Protein AF-A0A349B4F1-F1 (afdb_monomer)

Solvent-accessible surface area (backbone atoms only — not comparable to full-atom values): 3422 Å² total; per-residue (Å²): 119,74,61,60,60,53,50,53,51,53,52,40,53,52,40,51,53,50,26,52,54,36,44,57,51,23,62,69,37,5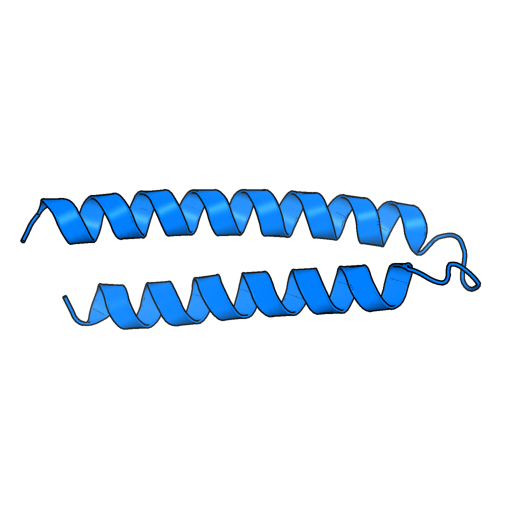8,80,44,89,83,45,87,57,33,67,58,33,50,53,50,25,53,50,34,52,50,48,44,59,50,50,55,58,52,59,76,73,111

Radius of gyration: 14.56 Å; Cα contacts (8 Å, |Δi|>4): 35; chains: 1; bounding box: 30×14×42 Å

Nearest PDB structures (foldseek):
  7zcg-assembly1_B  TM=9.001E-01  e=7.822E+00  Homo sapiens

pLDDT: mean 93.78, std 7.14, range [55.53, 98.44]

Foldseek 3Di:
DVVVLVVLVVVLVVLVVVLVVLVVVLVVQVVDVPRPCSVVSVVVSVVSVVVSVVSVVVSVVD

Structure (mmCIF, N/CA/C/O backbone):
data_AF-A0A349B4F1-F1
#
_entry.id   AF-A0A349B4F1-F1
#
loop_
_atom_site.group_PDB
_atom_site.id
_atom_site.type_symbol
_atom_site.label_atom_id
_atom_site.label_alt_id
_atom_site.label_comp_id
_atom_site.label_asym_id
_atom_site.label_entity_id
_atom_site.label_seq_id
_atom_site.pdbx_PDB_ins_code
_atom_site.Cartn_x
_atom_site.Cartn_y
_atom_site.Cartn_z
_atom_site.occupancy
_atom_site.B_iso_or_equiv
_atom_site.auth_seq_id
_atom_site.auth_comp_id
_atom_site.auth_asym_id
_atom_site.auth_atom_id
_atom_site.pdbx_PDB_model_num
ATOM 1 N N . MET A 1 1 ? -11.974 7.229 21.656 1.00 55.53 1 MET A N 1
ATOM 2 C CA . MET A 1 1 ? -11.674 5.821 21.307 1.00 55.53 1 MET A CA 1
ATOM 3 C C . MET A 1 1 ? -12.318 5.392 19.986 1.00 55.53 1 MET A C 1
ATOM 5 O O . MET A 1 1 ? -11.637 4.751 19.209 1.00 55.53 1 MET A O 1
ATOM 9 N N . SER A 1 2 ? -13.563 5.783 19.660 1.00 67.44 2 SER A N 1
ATOM 10 C CA . SER A 1 2 ? -14.167 5.472 18.342 1.00 67.44 2 SER A CA 1
ATOM 11 C C . SER A 1 2 ? -13.578 6.256 17.153 1.00 67.44 2 SER A C 1
ATOM 13 O O . SER A 1 2 ? -13.696 5.797 16.020 1.00 67.44 2 SER A O 1
ATOM 15 N N . THR A 1 3 ? -12.978 7.429 17.388 1.00 83.50 3 THR A N 1
ATOM 16 C CA . THR A 1 3 ? -12.441 8.299 16.324 1.00 83.50 3 THR A CA 1
ATOM 17 C C . THR A 1 3 ? -11.174 7.717 15.700 1.00 83.50 3 THR A C 1
ATOM 19 O O . THR A 1 3 ? -11.113 7.580 14.485 1.00 83.50 3 THR A O 1
ATOM 22 N N . ASP A 1 4 ? -10.221 7.277 16.524 1.00 90.75 4 ASP A N 1
ATOM 23 C CA . ASP A 1 4 ? -8.934 6.739 16.073 1.00 90.75 4 ASP A CA 1
ATOM 24 C C . ASP A 1 4 ? -9.126 5.479 15.213 1.00 90.75 4 ASP A C 1
ATOM 26 O O . ASP A 1 4 ? -8.517 5.345 14.158 1.00 90.75 4 ASP A O 1
ATOM 30 N N . ALA A 1 5 ? -10.031 4.573 15.602 1.00 89.94 5 ALA A N 1
ATOM 31 C CA . ALA A 1 5 ? -10.329 3.372 14.818 1.00 89.94 5 ALA A CA 1
ATOM 32 C C . ALA A 1 5 ? -10.909 3.705 13.429 1.00 89.94 5 ALA A C 1
ATOM 34 O O . ALA A 1 5 ? -10.528 3.087 1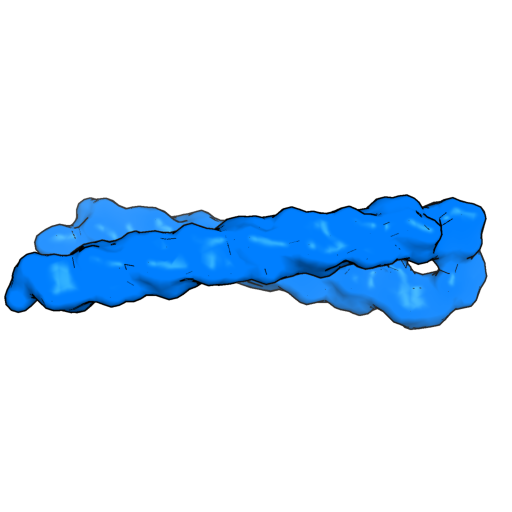2.431 1.00 89.94 5 ALA A O 1
ATOM 35 N N . ALA A 1 6 ? -11.801 4.699 13.355 1.00 91.94 6 ALA A N 1
ATOM 36 C CA . ALA A 1 6 ? -12.377 5.165 12.096 1.00 91.94 6 ALA A CA 1
ATOM 37 C C . ALA A 1 6 ? -11.331 5.874 11.219 1.00 91.94 6 ALA A C 1
ATOM 39 O O . ALA A 1 6 ? -11.259 5.621 10.015 1.00 91.94 6 ALA A O 1
ATOM 40 N N . GLU A 1 7 ? -10.480 6.707 11.818 1.00 94.50 7 GLU A N 1
ATOM 41 C CA . GLU A 1 7 ? -9.399 7.406 11.124 1.00 94.50 7 GLU A CA 1
ATOM 42 C C . GLU A 1 7 ? -8.365 6.422 10.561 1.00 94.50 7 GLU A C 1
ATOM 44 O O . GLU A 1 7 ? -8.031 6.487 9.378 1.00 94.50 7 GLU A O 1
ATOM 49 N N . LEU A 1 8 ? -7.943 5.424 11.345 1.00 94.94 8 LEU A N 1
ATOM 50 C CA . LEU A 1 8 ? -7.040 4.366 10.878 1.00 94.94 8 LEU A CA 1
ATOM 51 C C . LEU A 1 8 ? -7.676 3.512 9.773 1.00 94.94 8 LEU A C 1
ATOM 53 O O . LEU A 1 8 ? -6.978 3.091 8.852 1.00 94.94 8 LEU A O 1
ATOM 57 N N . SER A 1 9 ? -8.992 3.281 9.815 1.00 93.69 9 SER A N 1
ATOM 58 C CA . SER A 1 9 ? -9.703 2.609 8.721 1.00 93.69 9 SER A CA 1
ATOM 59 C C . SER A 1 9 ? -9.696 3.430 7.429 1.00 93.69 9 SER A C 1
ATOM 61 O O . SER A 1 9 ? -9.484 2.871 6.354 1.00 93.69 9 SER A O 1
ATOM 63 N N . SER A 1 10 ? -9.885 4.747 7.526 1.00 96.12 10 SER A N 1
ATOM 64 C CA . SER A 1 10 ? -9.803 5.667 6.384 1.00 96.12 10 SER A CA 1
ATOM 65 C C . SER A 1 10 ? -8.389 5.710 5.786 1.00 96.12 10 SER A C 1
ATOM 67 O O . SER A 1 10 ? -8.205 5.583 4.570 1.00 96.12 10 SER A O 1
ATOM 69 N N . ILE A 1 11 ? -7.369 5.798 6.647 1.00 96.81 11 ILE A N 1
ATOM 70 C CA . ILE A 1 11 ? -5.958 5.759 6.241 1.00 96.81 11 ILE A CA 1
ATOM 71 C C . ILE A 1 11 ? -5.642 4.436 5.542 1.00 96.81 11 ILE A C 1
ATOM 73 O O . ILE A 1 11 ? -5.000 4.445 4.493 1.00 96.81 11 ILE A O 1
ATOM 77 N N . GLN A 1 12 ? -6.110 3.302 6.075 1.00 96.81 12 GLN A N 1
ATOM 78 C CA . GLN A 1 12 ? -5.902 2.005 5.435 1.00 96.81 12 GLN A CA 1
ATOM 79 C C . GLN A 1 12 ? -6.478 1.972 4.016 1.00 96.81 12 GLN A C 1
ATOM 81 O O . GLN A 1 12 ? -5.758 1.590 3.096 1.00 96.81 12 GLN A O 1
ATOM 86 N N . GLY A 1 13 ? -7.728 2.406 3.830 1.00 96.81 13 GLY A N 1
ATOM 87 C CA . GLY A 1 13 ? -8.350 2.445 2.503 1.00 96.81 13 GLY A CA 1
ATOM 88 C C . GLY A 1 13 ? -7.568 3.321 1.520 1.00 96.81 13 GLY A C 1
ATOM 89 O O . GLY A 1 13 ? -7.342 2.934 0.375 1.00 96.81 13 GLY A O 1
ATOM 90 N N . THR A 1 14 ? -7.053 4.458 1.994 1.00 98.12 14 THR A N 1
ATOM 91 C CA . THR A 1 14 ? -6.199 5.342 1.185 1.00 98.12 14 THR A CA 1
ATOM 92 C C . THR A 1 14 ? -4.886 4.656 0.787 1.00 98.12 14 THR A C 1
ATOM 94 O O . THR A 1 14 ? -4.458 4.747 -0.363 1.00 98.12 14 THR A O 1
ATOM 97 N N . LEU A 1 15 ? -4.235 3.937 1.709 1.00 98.06 15 LEU A N 1
ATOM 98 C CA . LEU A 1 15 ? -3.004 3.194 1.412 1.00 98.06 15 LEU A CA 1
ATOM 99 C C . LEU A 1 15 ? -3.239 2.053 0.412 1.00 98.06 15 LEU A C 1
ATOM 101 O O . LEU A 1 15 ? -2.380 1.800 -0.433 1.00 98.06 15 LEU A O 1
ATOM 105 N N . GLU A 1 16 ? -4.388 1.382 0.487 1.00 98.19 16 GLU A N 1
ATOM 106 C CA . GLU A 1 16 ? -4.786 0.345 -0.468 1.00 98.19 16 GLU A CA 1
ATOM 107 C C . GLU A 1 16 ? -5.002 0.928 -1.870 1.00 98.19 16 GLU A C 1
ATOM 109 O O . GLU A 1 16 ? -4.457 0.392 -2.838 1.00 98.19 16 GLU A O 1
ATOM 114 N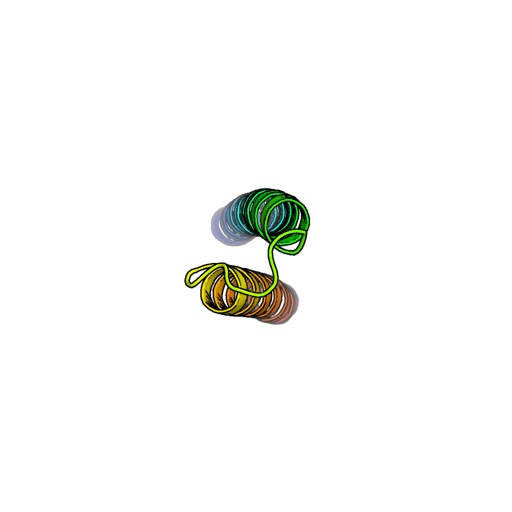 N . GLU A 1 17 ? -5.703 2.059 -1.988 1.00 98.38 17 GLU A N 1
ATOM 115 C CA . GLU A 1 17 ? -5.890 2.755 -3.267 1.00 98.38 17 GLU A CA 1
ATOM 116 C C . GLU A 1 17 ? -4.544 3.184 -3.874 1.00 98.38 17 GLU A C 1
ATOM 118 O O . GLU A 1 17 ? -4.265 2.931 -5.050 1.00 98.38 17 GLU A O 1
ATOM 123 N N . LEU A 1 18 ? -3.668 3.794 -3.069 1.00 98.31 18 LEU A N 1
ATOM 124 C CA . LEU A 1 18 ? -2.338 4.200 -3.522 1.00 98.31 18 LEU A CA 1
ATOM 125 C C . LEU A 1 18 ? -1.495 2.992 -3.947 1.00 98.31 18 LEU A C 1
ATOM 127 O O . LEU A 1 18 ? -0.822 3.058 -4.975 1.00 98.31 18 LEU A O 1
ATOM 131 N N . SER A 1 19 ? -1.562 1.876 -3.215 1.00 98.12 19 SER A N 1
ATOM 132 C CA . SER A 1 19 ? -0.863 0.638 -3.578 1.00 98.12 19 SER A CA 1
ATOM 133 C C . SER A 1 19 ? -1.321 0.108 -4.937 1.00 98.12 19 SER A C 1
ATOM 135 O O . SER A 1 19 ? -0.474 -0.238 -5.758 1.00 98.12 19 SER A O 1
ATOM 137 N N . GLN A 1 20 ? -2.631 0.094 -5.202 1.00 97.94 20 GLN A N 1
ATOM 138 C CA . GLN A 1 20 ? -3.187 -0.337 -6.490 1.00 97.94 20 GLN A CA 1
ATOM 139 C C . GLN A 1 20 ? -2.761 0.589 -7.632 1.00 97.94 20 GLN A C 1
ATOM 141 O O . GLN A 1 20 ? -2.400 0.128 -8.714 1.00 97.94 20 GLN A O 1
ATOM 146 N N . ARG A 1 21 ? -2.758 1.903 -7.393 1.00 98.19 21 ARG A N 1
ATOM 147 C CA . ARG A 1 21 ? -2.349 2.896 -8.394 1.00 98.19 21 ARG A CA 1
ATOM 148 C C . ARG A 1 21 ? -0.866 2.788 -8.738 1.00 98.19 21 ARG A C 1
ATOM 150 O O . ARG A 1 21 ? -0.526 2.884 -9.914 1.00 98.19 21 ARG A O 1
ATOM 157 N N . VAL A 1 22 ? -0.000 2.569 -7.745 1.00 98.00 22 VAL A N 1
ATOM 158 C CA . VAL A 1 22 ? 1.435 2.339 -7.974 1.00 98.00 22 VAL A CA 1
ATOM 159 C C . VAL A 1 22 ? 1.657 1.026 -8.721 1.00 98.00 22 VAL A C 1
ATOM 161 O O . VAL A 1 22 ? 2.375 1.045 -9.716 1.00 98.00 22 VAL A O 1
ATOM 164 N N . ALA A 1 23 ? 0.991 -0.066 -8.322 1.00 96.62 23 ALA A N 1
ATOM 165 C CA . ALA A 1 23 ? 1.059 -1.350 -9.027 1.00 96.62 23 ALA A CA 1
ATOM 166 C C . ALA A 1 23 ? 0.685 -1.195 -10.507 1.00 96.62 23 ALA A C 1
ATOM 168 O O . ALA A 1 23 ? 1.451 -1.566 -11.384 1.00 96.62 23 ALA A O 1
ATOM 169 N N . ALA A 1 24 ? -0.429 -0.519 -10.798 1.00 97.31 24 ALA A N 1
ATOM 170 C CA . ALA A 1 24 ? -0.868 -0.304 -12.171 1.00 97.31 24 ALA A CA 1
ATOM 171 C C . ALA A 1 24 ? 0.118 0.538 -13.004 1.00 97.31 24 ALA A C 1
ATOM 173 O O . ALA A 1 24 ? 0.157 0.404 -14.226 1.00 97.31 24 ALA A O 1
ATOM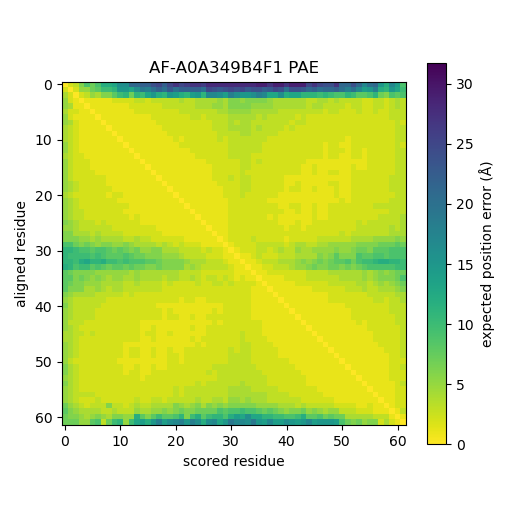 174 N N . ILE A 1 25 ? 0.879 1.451 -12.386 1.00 97.06 25 ILE A N 1
ATOM 175 C CA . ILE A 1 25 ? 1.950 2.180 -13.082 1.00 97.06 25 ILE A CA 1
ATOM 176 C C . ILE A 1 25 ? 3.152 1.258 -13.300 1.00 97.06 25 ILE A C 1
ATOM 178 O O . ILE A 1 25 ? 3.693 1.271 -14.401 1.00 97.06 25 ILE A O 1
ATOM 182 N N . ALA A 1 26 ? 3.541 0.473 -12.292 1.00 95.62 26 ALA A N 1
ATOM 183 C CA . ALA A 1 26 ? 4.631 -0.494 -12.390 1.00 95.62 26 ALA A CA 1
ATOM 184 C C . ALA A 1 26 ? 4.363 -1.510 -13.512 1.00 95.62 26 ALA A C 1
ATOM 186 O O . ALA A 1 26 ? 5.171 -1.620 -14.424 1.00 95.62 26 ALA A O 1
ATOM 187 N N . ASP A 1 27 ? 3.174 -2.118 -13.546 1.00 94.75 27 ASP A N 1
ATOM 188 C CA . ASP A 1 27 ? 2.770 -3.096 -14.566 1.00 94.75 27 ASP A CA 1
ATOM 189 C C . ASP A 1 27 ? 2.802 -2.514 -15.990 1.00 94.75 27 ASP A C 1
ATOM 191 O O . ASP A 1 27 ? 3.210 -3.178 -16.938 1.00 94.75 27 ASP A O 1
ATOM 195 N N . ARG A 1 28 ? 2.391 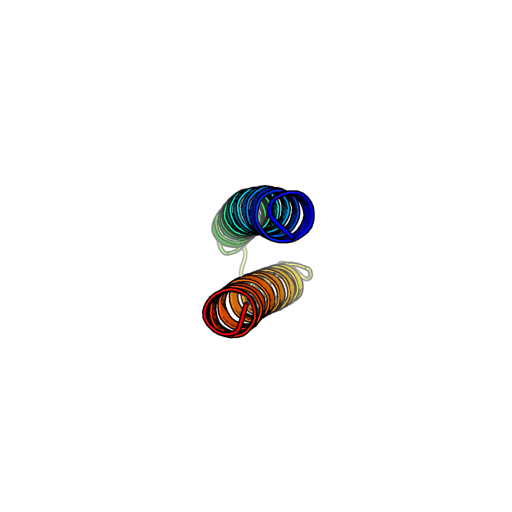-1.249 -16.166 1.00 94.81 28 ARG A N 1
ATOM 196 C CA . ARG A 1 28 ? 2.461 -0.569 -17.475 1.00 94.81 28 ARG A CA 1
ATOM 197 C C . ARG A 1 28 ? 3.889 -0.276 -17.924 1.00 94.81 28 ARG A C 1
ATOM 199 O O . ARG A 1 28 ? 4.101 -0.047 -19.109 1.00 94.81 28 ARG A O 1
ATOM 206 N N . ARG A 1 29 ? 4.823 -0.183 -16.981 1.00 94.56 29 ARG A N 1
ATOM 207 C CA . ARG A 1 29 ? 6.233 0.136 -17.225 1.00 94.56 29 ARG A CA 1
ATOM 208 C C . ARG A 1 29 ? 7.095 -1.114 -17.348 1.00 94.56 29 ARG A C 1
ATOM 210 O O . ARG A 1 29 ? 8.095 -1.078 -18.045 1.00 94.56 29 ARG A O 1
ATOM 217 N N . ASP A 1 30 ? 6.646 -2.231 -16.784 1.00 92.31 30 ASP A N 1
ATOM 218 C CA . ASP A 1 30 ? 7.295 -3.542 -16.877 1.00 92.31 30 ASP A CA 1
ATOM 219 C C . ASP A 1 30 ? 7.401 -4.080 -18.318 1.00 92.31 30 ASP A C 1
ATOM 221 O O . ASP A 1 30 ? 8.203 -4.962 -18.604 1.00 92.31 30 ASP A O 1
ATOM 225 N N . SER A 1 31 ? 6.638 -3.515 -19.265 1.00 92.44 31 SER A N 1
ATOM 226 C CA . SER A 1 31 ? 6.794 -3.822 -20.693 1.00 92.44 31 SER A CA 1
ATOM 227 C C . SER A 1 31 ? 8.135 -3.368 -21.282 1.00 92.44 31 SER A C 1
ATOM 229 O O . SER A 1 31 ? 8.517 -3.860 -22.342 1.00 92.44 31 SER A O 1
ATOM 231 N N . ASP A 1 32 ? 8.814 -2.415 -20.637 1.00 92.31 32 ASP A N 1
ATOM 232 C CA . ASP A 1 32 ? 10.160 -1.974 -20.992 1.00 92.31 32 ASP A CA 1
ATOM 233 C C . ASP A 1 32 ? 11.159 -2.493 -19.935 1.00 92.31 32 ASP A C 1
ATOM 235 O O . ASP A 1 32 ? 11.197 -1.974 -18.817 1.00 92.31 32 ASP A O 1
ATOM 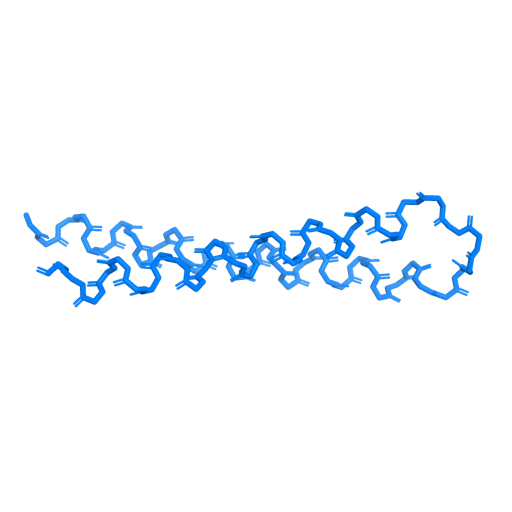239 N N . PRO A 1 33 ? 11.964 -3.527 -20.251 1.00 85.94 33 PRO A N 1
ATOM 240 C CA . PRO A 1 33 ? 12.906 -4.111 -19.297 1.00 85.94 33 PRO A CA 1
ATOM 241 C C . PRO A 1 33 ? 14.047 -3.157 -18.909 1.00 85.94 33 PRO A C 1
ATOM 243 O O . PRO A 1 33 ? 14.691 -3.383 -17.885 1.00 85.94 33 PRO A O 1
ATOM 246 N N . ASP A 1 34 ? 14.286 -2.101 -19.693 1.00 93.44 34 ASP A N 1
ATOM 247 C CA . ASP A 1 34 ? 15.316 -1.094 -19.432 1.00 93.44 34 ASP A CA 1
ATOM 248 C C . ASP A 1 34 ? 14.754 0.137 -18.694 1.00 93.44 34 ASP A C 1
ATOM 250 O O . ASP A 1 34 ? 15.467 1.123 -18.485 1.00 93.44 34 ASP A O 1
ATOM 254 N N . ASP A 1 35 ? 13.485 0.094 -18.266 1.00 95.00 35 ASP A N 1
ATOM 255 C CA . ASP A 1 35 ? 12.843 1.187 -17.548 1.00 95.00 35 ASP A CA 1
ATOM 256 C C . ASP A 1 35 ? 13.493 1.423 -16.171 1.00 95.00 35 ASP A C 1
ATOM 258 O O . ASP A 1 35 ? 13.305 0.634 -15.233 1.00 95.00 35 ASP A O 1
ATOM 262 N N . PRO A 1 36 ? 14.202 2.550 -15.980 1.00 93.62 36 PRO A N 1
ATOM 263 C CA . PRO A 1 36 ? 15.019 2.756 -14.791 1.00 93.62 36 PRO A CA 1
ATOM 264 C C . PRO A 1 36 ? 14.197 2.968 -13.515 1.00 93.62 36 PRO A C 1
ATOM 266 O O . PRO A 1 36 ? 14.759 2.910 -12.421 1.00 93.62 36 PRO A O 1
ATOM 269 N N . ILE A 1 37 ? 12.888 3.236 -13.616 1.00 95.31 37 ILE A N 1
ATOM 270 C CA . ILE A 1 37 ? 12.036 3.477 -12.443 1.00 95.31 37 ILE A CA 1
ATOM 271 C C . ILE A 1 37 ? 11.114 2.304 -12.103 1.0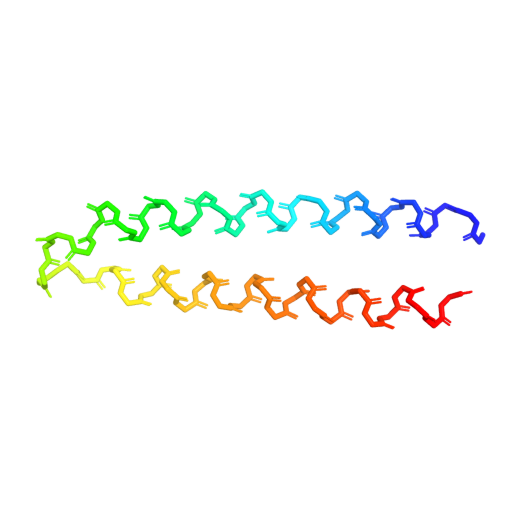0 95.31 37 ILE A C 1
ATOM 273 O O . ILE A 1 37 ? 10.548 2.303 -11.008 1.00 95.31 37 ILE A O 1
ATOM 277 N N . SER A 1 38 ? 10.979 1.300 -12.981 1.00 95.12 38 SER A N 1
ATOM 278 C CA . SER A 1 38 ? 10.123 0.127 -12.738 1.00 95.12 38 SER A CA 1
ATOM 279 C C . SER A 1 38 ? 10.465 -0.599 -11.419 1.00 95.12 38 SER A C 1
ATOM 281 O O . SER A 1 38 ? 9.568 -0.748 -10.581 1.00 95.12 38 SER A O 1
ATOM 283 N N . PRO A 1 39 ? 11.746 -0.915 -11.113 1.00 94.56 39 PRO A N 1
ATOM 284 C CA . PRO A 1 39 ? 12.105 -1.540 -9.836 1.00 94.56 39 PRO A CA 1
ATOM 285 C C . PRO A 1 39 ? 11.697 -0.697 -8.619 1.00 94.56 39 PRO A C 1
ATOM 287 O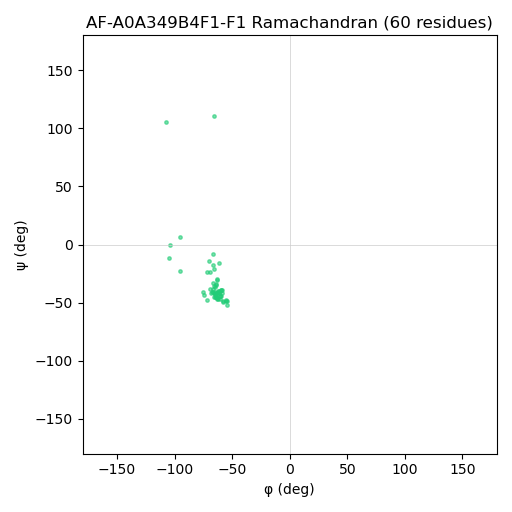 O . PRO A 1 39 ? 11.138 -1.218 -7.653 1.00 94.56 39 PRO A O 1
ATOM 290 N N . GLY A 1 40 ? 11.904 0.622 -8.689 1.00 97.44 40 GLY A N 1
ATOM 291 C CA . GLY A 1 40 ? 11.541 1.546 -7.613 1.00 97.44 40 GLY A CA 1
ATOM 292 C C . GLY A 1 40 ? 10.031 1.607 -7.365 1.00 97.44 40 GLY A C 1
ATOM 293 O O . GLY A 1 40 ? 9.592 1.707 -6.220 1.00 97.44 40 GLY A O 1
ATOM 294 N N . LEU A 1 41 ? 9.209 1.488 -8.412 1.00 97.50 41 LEU A N 1
ATOM 295 C CA . LEU A 1 41 ? 7.753 1.439 -8.263 1.00 97.50 41 LEU A CA 1
ATOM 296 C C . LEU A 1 41 ? 7.293 0.158 -7.556 1.00 97.50 41 LEU A C 1
ATOM 298 O O . LEU A 1 41 ? 6.438 0.233 -6.671 1.00 97.50 41 LEU A O 1
ATOM 302 N N . PHE A 1 42 ? 7.890 -0.995 -7.869 1.00 96.50 42 PHE A N 1
ATOM 303 C CA . PHE A 1 42 ? 7.608 -2.243 -7.152 1.00 96.50 42 PHE A CA 1
ATOM 304 C C . PHE A 1 42 ? 8.060 -2.192 -5.684 1.00 96.50 42 PHE A C 1
ATOM 306 O O . PHE A 1 42 ? 7.377 -2.715 -4.799 1.00 96.50 42 PHE A O 1
ATOM 313 N N . GLU A 1 43 ? 9.172 -1.520 -5.379 1.00 97.94 43 GLU A N 1
ATOM 314 C CA . GLU A 1 43 ? 9.607 -1.296 -3.995 1.00 97.94 43 GLU A CA 1
ATOM 315 C C . GLU A 1 43 ? 8.625 -0.418 -3.204 1.00 97.94 43 GLU A C 1
ATOM 317 O O . GLU A 1 43 ? 8.288 -0.729 -2.051 1.00 97.94 43 GLU A O 1
ATOM 322 N N . VAL A 1 44 ? 8.121 0.655 -3.821 1.00 98.31 44 VAL A N 1
ATOM 323 C CA . VAL A 1 44 ? 7.088 1.516 -3.227 1.00 98.31 44 VAL A CA 1
ATOM 324 C C . VAL A 1 44 ? 5.798 0.727 -3.005 1.00 98.31 44 VAL A C 1
ATOM 326 O O . VAL A 1 44 ? 5.241 0.762 -1.907 1.00 98.31 44 VAL A O 1
ATOM 329 N N . GLU A 1 45 ? 5.348 -0.040 -3.998 1.00 97.81 45 GLU A N 1
ATOM 330 C CA . GLU A 1 45 ? 4.167 -0.901 -3.901 1.00 97.81 45 GLU A CA 1
ATOM 331 C C . GLU A 1 45 ? 4.273 -1.888 -2.727 1.00 97.81 45 GLU A C 1
ATOM 333 O O . GLU A 1 45 ? 3.371 -1.978 -1.883 1.00 97.81 45 GLU A O 1
ATOM 338 N N . ARG A 1 46 ? 5.421 -2.561 -2.602 1.00 97.50 46 ARG A N 1
ATOM 339 C CA . ARG A 1 46 ? 5.703 -3.483 -1.498 1.00 97.50 46 ARG A CA 1
ATOM 340 C C . ARG A 1 46 ? 5.690 -2.777 -0.144 1.00 97.50 46 ARG A C 1
ATOM 342 O O . ARG A 1 46 ? 5.176 -3.331 0.833 1.00 97.50 46 ARG A O 1
ATOM 349 N N . SER A 1 47 ? 6.233 -1.563 -0.075 1.00 98.44 47 SER A N 1
ATOM 350 C CA . SER A 1 47 ? 6.245 -0.744 1.141 1.00 98.44 47 SER A CA 1
ATOM 351 C C . SER A 1 47 ? 4.833 -0.345 1.572 1.00 98.44 47 SER A C 1
ATOM 353 O O . SER A 1 47 ? 4.491 -0.491 2.747 1.00 98.44 47 SER A O 1
ATOM 355 N N . LEU A 1 48 ? 3.977 0.051 0.625 1.00 98.12 48 LEU A N 1
ATOM 356 C CA . LEU A 1 48 ? 2.569 0.370 0.881 1.00 98.12 48 LEU A CA 1
ATOM 357 C C . LEU A 1 48 ? 1.794 -0.855 1.381 1.00 98.12 48 LEU A C 1
ATOM 359 O O . LEU A 1 48 ? 1.127 -0.782 2.413 1.00 98.12 48 LEU A O 1
ATOM 363 N N . ARG A 1 49 ? 1.954 -2.022 0.740 1.00 97.25 49 ARG A N 1
ATOM 364 C CA . ARG A 1 49 ? 1.340 -3.276 1.218 1.00 97.25 49 ARG A CA 1
ATOM 365 C C . ARG A 1 49 ? 1.793 -3.649 2.627 1.00 97.25 49 ARG A C 1
ATOM 367 O O . ARG A 1 49 ? 0.999 -4.132 3.434 1.00 97.25 49 ARG A O 1
ATOM 374 N N . ASN A 1 50 ? 3.068 -3.440 2.948 1.00 98.06 50 ASN A N 1
ATOM 375 C CA . ASN A 1 50 ? 3.579 -3.682 4.295 1.00 98.06 50 ASN A CA 1
ATOM 376 C C . ASN A 1 50 ? 2.985 -2.710 5.322 1.00 98.06 50 ASN A C 1
ATOM 378 O O . ASN A 1 50 ? 2.676 -3.138 6.437 1.00 98.06 50 ASN A O 1
ATOM 382 N N . ALA A 1 51 ? 2.788 -1.443 4.951 1.00 97.88 51 ALA A N 1
ATOM 383 C CA . ALA A 1 51 ? 2.116 -0.460 5.793 1.00 97.88 51 ALA A CA 1
ATOM 384 C C . ALA A 1 51 ? 0.661 -0.867 6.076 1.00 97.88 51 ALA A C 1
ATOM 386 O O . ALA A 1 51 ? 0.280 -0.915 7.244 1.00 97.88 51 ALA A O 1
ATOM 387 N N . VAL A 1 52 ? -0.100 -1.283 5.053 1.00 97.06 52 VAL A N 1
ATOM 388 C CA . VAL A 1 52 ? -1.472 -1.813 5.201 1.00 97.06 52 VAL A CA 1
ATOM 389 C C . VAL A 1 52 ? -1.509 -2.983 6.188 1.00 97.06 52 VAL A C 1
ATOM 391 O O . VAL A 1 52 ? -2.236 -2.941 7.177 1.00 97.06 52 VAL A O 1
ATOM 394 N N . ARG A 1 53 ? -0.649 -3.996 6.005 1.00 96.19 53 ARG A N 1
ATOM 395 C CA . ARG A 1 53 ? -0.578 -5.161 6.913 1.00 96.19 53 ARG A CA 1
ATOM 396 C C . ARG A 1 53 ? -0.162 -4.802 8.339 1.00 96.19 53 ARG A C 1
ATOM 398 O O . ARG A 1 53 ? -0.469 -5.536 9.278 1.00 96.19 53 ARG A O 1
ATOM 405 N N . ARG A 1 54 ? 0.650 -3.758 8.519 1.00 96.31 54 ARG A N 1
ATOM 406 C CA . ARG A 1 54 ? 1.070 -3.294 9.848 1.00 96.31 54 ARG A CA 1
ATOM 407 C C . ARG A 1 54 ? -0.066 -2.542 10.534 1.00 96.31 54 ARG A C 1
ATOM 409 O O . ARG A 1 54 ? -0.283 -2.759 11.720 1.00 96.31 54 ARG A O 1
ATOM 416 N N . LEU A 1 55 ? -0.784 -1.713 9.785 1.00 95.25 55 LEU A N 1
ATOM 417 C CA . LEU A 1 55 ? -1.928 -0.952 10.266 1.00 95.25 55 LEU A CA 1
ATOM 418 C C . LEU A 1 55 ? -3.085 -1.868 10.680 1.00 95.25 55 LEU A C 1
ATOM 420 O O . LEU A 1 55 ? -3.634 -1.687 11.762 1.00 95.25 55 LEU A O 1
ATOM 424 N N . ASP A 1 56 ? -3.373 -2.904 9.891 1.00 94.19 56 ASP A N 1
ATOM 425 C CA . ASP A 1 56 ? -4.406 -3.894 10.211 1.00 94.19 56 ASP A CA 1
ATOM 426 C C . ASP A 1 56 ? -4.126 -4.624 11.539 1.00 94.19 56 ASP A C 1
ATOM 428 O O . ASP A 1 56 ? -4.988 -4.700 12.415 1.00 94.19 56 ASP A O 1
ATOM 432 N N . ARG A 1 57 ? -2.871 -5.046 11.758 1.00 93.94 57 ARG A N 1
ATOM 433 C CA . ARG A 1 57 ? -2.432 -5.653 13.029 1.00 93.94 57 ARG A CA 1
ATOM 434 C C . ARG A 1 57 ? -2.576 -4.714 14.225 1.00 93.94 57 ARG A C 1
ATOM 436 O O . ARG A 1 57 ? -2.978 -5.160 15.292 1.00 93.94 57 ARG A O 1
ATOM 443 N N . LEU A 1 58 ? -2.231 -3.436 14.060 1.00 93.56 58 LEU A N 1
ATOM 444 C CA . LEU A 1 58 ? -2.351 -2.440 15.130 1.00 93.56 58 LEU A CA 1
ATOM 445 C C . LEU A 1 58 ? -3.818 -2.133 15.444 1.00 93.56 58 LEU A C 1
ATOM 447 O O . LEU A 1 58 ? -4.181 -2.010 16.609 1.00 93.56 58 LEU A O 1
ATOM 451 N N . ARG A 1 59 ? -4.682 -2.074 14.429 1.00 90.38 59 ARG A N 1
ATOM 452 C CA . ARG A 1 59 ? -6.116 -1.856 14.631 1.00 90.38 59 ARG A 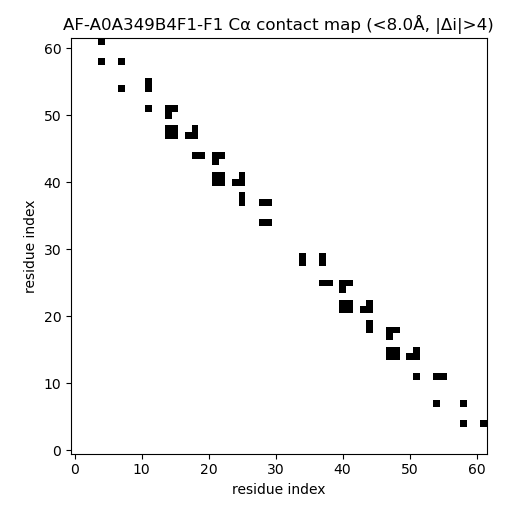CA 1
ATOM 453 C C . ARG A 1 59 ? -6.788 -3.032 15.338 1.00 90.38 59 ARG A C 1
ATOM 455 O O . ARG A 1 59 ? -7.676 -2.802 16.142 1.00 90.38 59 ARG A O 1
ATOM 462 N N . GLY A 1 60 ? -6.333 -4.264 15.105 1.00 86.69 60 GLY A N 1
ATOM 463 C CA . GLY A 1 60 ? -6.779 -5.436 15.871 1.00 86.69 60 GLY A CA 1
ATOM 464 C C . GLY A 1 60 ? -6.367 -5.431 17.351 1.00 86.69 60 GLY A C 1
ATOM 465 O O . GLY A 1 60 ? -6.808 -6.301 18.096 1.00 86.69 60 GLY A O 1
ATOM 466 N N . SER A 1 61 ? -5.517 -4.485 17.773 1.00 86.19 61 SER A N 1
ATOM 467 C CA . SER A 1 61 ? -5.101 -4.300 19.171 1.00 86.19 61 SER A CA 1
ATOM 468 C C . SER A 1 61 ? -5.759 -3.106 19.879 1.00 86.19 61 SER A C 1
ATOM 470 O O . SER A 1 61 ? -5.453 -2.877 21.049 1.00 86.19 61 SER A O 1
ATOM 472 N N . LEU A 1 62 ? -6.626 -2.355 19.181 1.00 79.06 62 LEU A N 1
ATOM 473 C CA . LEU A 1 62 ? -7.471 -1.286 19.741 1.00 79.06 62 LEU A CA 1
ATOM 474 C C . LEU A 1 62 ? -8.778 -1.856 20.299 1.00 79.06 62 LEU A C 1
ATOM 476 O O . LEU A 1 62 ? -9.251 -1.295 21.312 1.00 79.06 62 LEU A O 1
#

Secondary structure (DSSP, 8-state):
-HHHHHHHHHHHHHHHHHHHHHHHHHHHHTTSTT-TTHHHHHHHHHHHHHHHHHHHHHHTT-

Sequence (62 aa):
MSTDAAELSSIQGTLEELSQRVAAIADRRDSDPDDPISPGLFEVERSLRNAVRRLDRLRGSL

Mean predicted aligned error: 3.38 Å